Protein AF-A0A831LBG8-F1 (afdb_monomer_lite)

Radius of gyration: 13.11 Å; chains: 1; bounding box: 24×47×23 Å

pLDDT: mean 92.78, std 7.34, range [49.56, 97.25]

Structure (mmCIF, N/CA/C/O backbone):
data_AF-A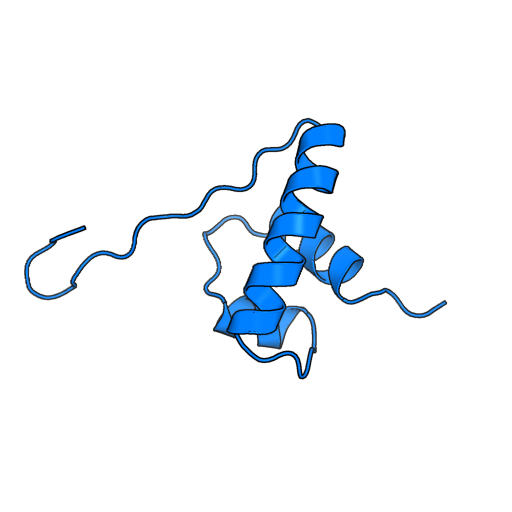0A831LBG8-F1
#
_entry.id   AF-A0A831LBG8-F1
#
loop_
_atom_site.group_PDB
_atom_site.id
_atom_site.type_symbol
_atom_site.label_atom_id
_atom_site.label_alt_id
_atom_site.label_comp_id
_atom_site.label_asym_id
_atom_site.label_entity_id
_atom_site.label_seq_id
_atom_site.pdbx_PDB_ins_code
_atom_site.Cartn_x
_atom_site.Cartn_y
_atom_site.Cartn_z
_atom_site.occupancy
_atom_site.B_iso_or_equiv
_atom_site.auth_seq_id
_atom_site.auth_comp_id
_atom_site.auth_asym_id
_atom_site.auth_atom_id
_atom_site.pdbx_PDB_model_num
ATOM 1 N N . MET A 1 1 ? -0.192 21.716 -10.319 1.00 49.56 1 MET A N 1
ATOM 2 C CA . MET A 1 1 ? 0.636 21.022 -9.316 1.00 49.56 1 MET A CA 1
ATOM 3 C C . MET A 1 1 ? 0.445 19.556 -9.587 1.00 49.56 1 MET A C 1
ATOM 5 O O . MET A 1 1 ? -0.693 19.105 -9.525 1.00 49.56 1 MET A O 1
ATOM 9 N N . ASP A 1 2 ? 1.507 18.875 -9.998 1.00 74.19 2 ASP A N 1
ATOM 10 C CA . ASP A 1 2 ? 1.447 17.438 -10.232 1.00 74.19 2 ASP A CA 1
ATOM 11 C C . ASP A 1 2 ? 1.204 16.728 -8.906 1.00 74.19 2 ASP A C 1
ATOM 13 O O . ASP A 1 2 ? 1.756 17.108 -7.871 1.00 74.19 2 ASP A O 1
ATOM 17 N N . GLU A 1 3 ? 0.329 15.730 -8.934 1.00 84.50 3 GLU A N 1
ATOM 18 C CA . GLU A 1 3 ? 0.058 14.908 -7.766 1.00 84.50 3 GLU A CA 1
ATOM 19 C C . GLU A 1 3 ? 1.345 14.197 -7.324 1.00 84.50 3 GLU A C 1
ATOM 21 O O . GLU A 1 3 ? 2.109 13.690 -8.148 1.00 84.50 3 GLU A O 1
ATOM 26 N N . THR A 1 4 ? 1.601 14.139 -6.021 1.00 93.06 4 THR A N 1
ATOM 27 C CA . THR A 1 4 ? 2.728 13.373 -5.480 1.00 93.06 4 THR A CA 1
ATOM 28 C C . THR A 1 4 ? 2.437 11.870 -5.533 1.00 93.06 4 THR A C 1
ATOM 30 O O . THR A 1 4 ? 1.284 11.439 -5.507 1.00 93.06 4 THR A O 1
ATOM 33 N N . VAL A 1 5 ? 3.479 11.030 -5.533 1.00 93.88 5 VAL A N 1
ATOM 34 C CA . VAL A 1 5 ? 3.314 9.561 -5.476 1.00 93.88 5 VAL A CA 1
ATOM 35 C C . VAL A 1 5 ? 2.460 9.140 -4.272 1.00 93.88 5 VAL A C 1
ATOM 37 O O . VAL A 1 5 ? 1.607 8.264 -4.384 1.00 93.88 5 VAL A O 1
ATOM 40 N N . ARG A 1 6 ? 2.627 9.812 -3.128 1.00 94.38 6 ARG A N 1
ATOM 41 C CA . ARG A 1 6 ? 1.864 9.547 -1.902 1.00 94.38 6 ARG A CA 1
ATOM 42 C C . ARG A 1 6 ? 0.372 9.826 -2.051 1.00 94.38 6 ARG A C 1
ATOM 44 O O . ARG A 1 6 ? -0.445 9.047 -1.565 1.00 94.38 6 ARG A O 1
ATOM 51 N N . GLU A 1 7 ? 0.014 10.931 -2.693 1.00 94.81 7 GLU A N 1
ATOM 52 C CA . GLU A 1 7 ? -1.387 11.267 -2.954 1.00 94.81 7 GLU A CA 1
ATOM 53 C C . GLU A 1 7 ? -2.012 10.243 -3.909 1.00 94.81 7 GLU A C 1
ATOM 55 O O . GLU A 1 7 ? -3.076 9.698 -3.595 1.00 94.81 7 GLU A O 1
ATOM 60 N N . ARG A 1 8 ? -1.290 9.857 -4.975 1.00 96.44 8 ARG A N 1
ATOM 61 C CA . ARG A 1 8 ? -1.733 8.793 -5.893 1.00 96.44 8 ARG A CA 1
ATOM 62 C C . ARG A 1 8 ? -1.918 7.453 -5.185 1.00 96.44 8 ARG A C 1
ATOM 64 O O . ARG A 1 8 ? -2.919 6.776 -5.423 1.00 96.44 8 ARG A O 1
ATOM 71 N N . LEU A 1 9 ? -1.009 7.083 -4.278 1.00 97.12 9 LEU A N 1
ATOM 72 C CA . LEU A 1 9 ? -1.131 5.882 -3.443 1.00 97.12 9 LEU A CA 1
ATOM 73 C C . LEU A 1 9 ? -2.401 5.916 -2.590 1.00 97.12 9 LEU A C 1
ATOM 75 O O . LEU A 1 9 ? -3.156 4.948 -2.586 1.00 97.12 9 LEU A O 1
ATOM 79 N N . ILE A 1 10 ? -2.668 7.028 -1.900 1.00 96.50 10 ILE A N 1
ATOM 80 C CA . ILE A 1 10 ? -3.872 7.183 -1.070 1.00 96.50 10 ILE A CA 1
ATOM 81 C C . ILE A 1 10 ? -5.137 7.032 -1.918 1.00 96.50 10 ILE A C 1
ATOM 83 O O . ILE A 1 10 ? -6.018 6.253 -1.553 1.00 96.50 10 ILE A O 1
ATOM 87 N N . LYS A 1 11 ? -5.227 7.731 -3.056 1.00 96.44 11 LYS A N 1
ATOM 88 C CA . LYS A 1 11 ? -6.392 7.638 -3.949 1.00 96.44 11 LYS A CA 1
ATOM 89 C C . LYS A 1 11 ? -6.595 6.218 -4.473 1.00 96.44 11 LYS A C 1
ATOM 91 O O . LYS A 1 11 ? -7.712 5.710 -4.426 1.00 96.44 11 LYS A O 1
ATOM 96 N N . THR A 1 12 ? -5.519 5.570 -4.915 1.00 97.12 12 THR A N 1
ATOM 97 C CA . THR A 1 12 ? -5.551 4.196 -5.438 1.00 97.12 12 THR A CA 1
ATOM 98 C C . THR A 1 12 ? -6.025 3.207 -4.374 1.00 97.12 12 THR A C 1
ATOM 100 O O . THR A 1 12 ? -6.896 2.382 -4.641 1.00 97.12 12 THR A O 1
ATOM 103 N N . LEU A 1 13 ? -5.509 3.318 -3.146 1.00 96.62 13 LEU A N 1
ATOM 104 C CA . LEU A 1 13 ? -5.890 2.442 -2.036 1.00 96.62 13 LEU A CA 1
ATOM 105 C C . LEU A 1 13 ? -7.346 2.645 -1.601 1.00 96.62 13 LEU A C 1
ATOM 107 O O . LEU A 1 13 ? -8.026 1.665 -1.323 1.00 96.62 13 LEU A O 1
ATOM 111 N N . LEU A 1 14 ? -7.838 3.888 -1.568 1.00 96.06 14 LEU A N 1
ATOM 112 C CA . LEU A 1 14 ? -9.234 4.183 -1.218 1.00 96.06 14 LEU A CA 1
ATOM 113 C C . LEU A 1 14 ? -10.227 3.748 -2.306 1.00 96.06 14 LEU A C 1
ATOM 115 O O . LEU A 1 14 ? -11.369 3.420 -1.992 1.00 96.06 14 LEU A O 1
ATOM 119 N N . ALA A 1 15 ? -9.812 3.758 -3.575 1.00 96.31 15 ALA A N 1
ATOM 120 C CA . ALA A 1 15 ? -10.641 3.324 -4.697 1.00 96.31 15 ALA A CA 1
ATOM 121 C C . ALA A 1 15 ? -10.667 1.795 -4.879 1.00 96.31 15 ALA A C 1
ATOM 123 O O . ALA A 1 15 ? -11.600 1.265 -5.488 1.00 96.31 15 ALA A O 1
ATOM 124 N N . SER A 1 16 ? -9.655 1.082 -4.374 1.00 95.62 16 SER A N 1
ATOM 125 C CA . SER A 1 16 ? -9.557 -0.368 -4.533 1.00 95.62 16 SER A CA 1
ATOM 126 C C . SER A 1 16 ? -10.536 -1.113 -3.628 1.00 95.62 16 SER A C 1
ATOM 128 O O . SER A 1 16 ? -10.639 -0.846 -2.433 1.00 95.62 16 SER A O 1
ATOM 130 N N . LYS A 1 17 ? -11.224 -2.109 -4.194 1.00 93.56 17 LYS A N 1
ATOM 131 C CA . LYS A 1 17 ? -12.095 -3.035 -3.447 1.00 93.56 17 LYS A CA 1
ATOM 132 C C . LYS A 1 17 ? -11.386 -4.324 -3.031 1.00 93.56 17 LYS A C 1
ATOM 134 O O . LYS A 1 17 ? -11.932 -5.087 -2.243 1.00 93.56 17 LYS A O 1
ATOM 139 N N . GLU A 1 18 ? -10.188 -4.560 -3.558 1.00 93.94 18 GLU A N 1
ATOM 140 C CA . GLU A 1 18 ? -9.388 -5.758 -3.309 1.00 93.94 18 GLU A CA 1
ATOM 141 C C . GLU A 1 18 ? -7.965 -5.383 -2.864 1.00 93.94 18 GLU A C 1
ATOM 143 O O . GLU A 1 18 ? -7.484 -4.286 -3.180 1.00 93.94 18 GLU A O 1
ATOM 148 N N . PRO A 1 19 ? -7.263 -6.270 -2.133 1.00 94.38 19 PRO A N 1
ATOM 149 C CA . PRO A 1 19 ? -5.859 -6.066 -1.803 1.00 94.38 19 PRO A CA 1
ATOM 150 C C . PRO A 1 19 ? -5.001 -5.920 -3.065 1.00 94.38 19 PRO A C 1
ATOM 152 O O . PRO A 1 19 ? -5.080 -6.738 -3.981 1.00 94.38 19 PRO A O 1
ATOM 155 N N . LEU A 1 20 ? -4.142 -4.903 -3.088 1.00 95.88 20 LEU A N 1
ATOM 156 C CA . LEU A 1 20 ? -3.196 -4.669 -4.175 1.00 95.88 20 LEU A CA 1
ATOM 157 C C . LEU A 1 20 ? -1.799 -5.132 -3.768 1.00 95.88 20 LEU A C 1
ATOM 159 O O . LEU A 1 20 ? -1.326 -4.857 -2.665 1.00 95.88 20 LEU A O 1
ATOM 163 N N . THR A 1 21 ? -1.118 -5.813 -4.682 1.00 95.75 21 THR A N 1
ATOM 164 C CA . THR A 1 21 ? 0.309 -6.113 -4.535 1.00 95.75 21 THR A CA 1
ATOM 165 C C . THR A 1 21 ? 1.152 -4.856 -4.750 1.00 95.75 21 THR A C 1
ATOM 167 O O . THR A 1 21 ? 0.736 -3.918 -5.431 1.00 95.75 21 THR A O 1
ATOM 170 N N . VAL A 1 22 ? 2.380 -4.858 -4.226 1.00 94.88 22 VAL A N 1
ATOM 171 C CA . VAL A 1 22 ? 3.331 -3.746 -4.401 1.00 94.88 22 VAL A CA 1
ATOM 172 C C . VAL A 1 22 ? 3.595 -3.435 -5.884 1.00 94.88 22 VAL A C 1
ATOM 174 O O . VAL A 1 22 ? 3.664 -2.274 -6.268 1.00 94.88 22 VAL A O 1
ATOM 177 N N . TYR A 1 23 ? 3.636 -4.460 -6.741 1.00 95.62 23 TYR A N 1
ATOM 178 C CA . TYR A 1 23 ? 3.836 -4.297 -8.184 1.00 95.62 23 TYR A CA 1
ATOM 179 C C . TYR A 1 23 ? 2.604 -3.718 -8.889 1.00 95.62 23 TYR A C 1
ATOM 181 O O . TYR A 1 23 ? 2.742 -2.892 -9.786 1.00 95.62 23 TYR A O 1
ATOM 189 N N . GLN A 1 24 ? 1.392 -4.103 -8.471 1.00 96.94 24 GLN A N 1
ATOM 190 C CA . GLN A 1 24 ? 0.169 -3.473 -8.981 1.00 96.94 24 GLN A CA 1
ATOM 191 C C . GLN A 1 24 ? 0.103 -2.002 -8.576 1.00 96.94 24 GLN A C 1
ATOM 193 O O . GLN A 1 24 ? -0.219 -1.164 -9.411 1.00 96.94 24 GLN A O 1
ATOM 198 N N . LEU A 1 25 ? 0.443 -1.681 -7.322 1.00 96.94 25 LEU A N 1
ATOM 199 C CA . LEU A 1 25 ? 0.514 -0.296 -6.861 1.00 96.94 25 LEU A CA 1
ATOM 200 C C . LEU A 1 25 ? 1.505 0.510 -7.699 1.00 96.94 25 LEU A C 1
ATOM 202 O O . LEU A 1 25 ? 1.150 1.596 -8.135 1.00 96.94 25 LEU A O 1
ATOM 206 N N . GLN A 1 26 ? 2.692 -0.034 -7.978 1.00 96.69 26 GLN A N 1
ATOM 207 C CA . GLN A 1 26 ? 3.711 0.634 -8.789 1.00 96.69 26 GLN A CA 1
ATOM 208 C C . GLN A 1 26 ? 3.186 1.041 -10.178 1.00 96.69 26 GLN A C 1
ATOM 210 O O . GLN A 1 26 ? 3.401 2.173 -10.608 1.00 96.69 26 GLN A O 1
ATOM 215 N N . ILE A 1 27 ? 2.450 0.144 -10.843 1.00 96.44 27 ILE A N 1
ATOM 216 C CA . ILE A 1 27 ? 1.832 0.404 -12.152 1.00 96.44 27 ILE A CA 1
ATOM 217 C C . ILE A 1 27 ? 0.709 1.441 -12.028 1.00 96.44 27 ILE A C 1
ATOM 219 O O . ILE A 1 27 ? 0.672 2.399 -12.791 1.00 96.44 27 ILE A O 1
ATOM 223 N N . LEU A 1 28 ? -0.197 1.269 -11.060 1.00 96.25 28 LEU A N 1
ATOM 224 C CA . LEU A 1 28 ? -1.380 2.123 -10.897 1.00 96.25 28 LEU A CA 1
ATOM 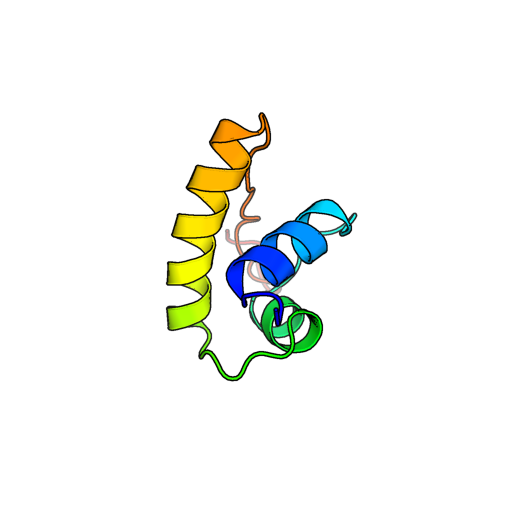225 C C . LEU A 1 28 ? -1.038 3.562 -10.498 1.00 96.25 28 LEU A C 1
ATOM 227 O O . LEU A 1 28 ? -1.765 4.482 -10.859 1.00 96.25 28 LEU A O 1
ATOM 231 N N . VAL A 1 29 ? 0.046 3.761 -9.745 1.00 95.69 29 VAL A N 1
ATOM 232 C CA . VAL A 1 29 ? 0.499 5.095 -9.323 1.00 95.69 29 VAL A CA 1
ATOM 233 C C . VAL A 1 29 ? 1.577 5.675 -10.235 1.00 95.69 29 VAL A C 1
ATOM 235 O O . VAL A 1 29 ? 2.123 6.728 -9.901 1.00 95.69 29 VAL A O 1
ATOM 238 N N . GLU A 1 30 ? 1.883 5.007 -11.352 1.00 95.69 30 GLU A N 1
ATOM 239 C CA . GLU A 1 30 ? 2.835 5.460 -12.373 1.00 95.69 30 GLU A CA 1
ATOM 240 C C . GLU A 1 30 ? 4.144 5.953 -11.737 1.00 95.69 30 GLU A C 1
ATOM 242 O O . GLU A 1 30 ? 4.488 7.139 -11.773 1.00 95.69 30 GLU A O 1
ATOM 247 N N . THR A 1 31 ? 4.829 5.053 -11.027 1.00 94.88 31 THR A N 1
ATOM 248 C CA . THR A 1 31 ? 6.057 5.388 -10.305 1.00 9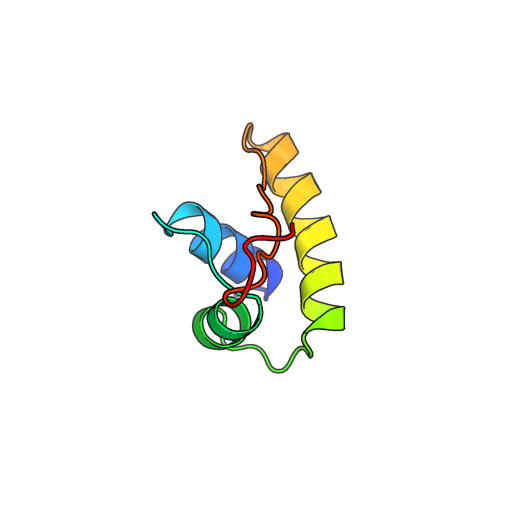4.88 31 THR A CA 1
ATOM 249 C C . THR A 1 31 ? 7.212 4.456 -10.641 1.00 94.88 31 THR A C 1
ATOM 251 O O . THR A 1 31 ? 7.051 3.246 -10.783 1.00 94.88 31 THR A O 1
ATOM 254 N N . GLU A 1 32 ? 8.405 5.039 -10.692 1.00 95.44 32 GLU A N 1
ATOM 255 C CA . GLU A 1 32 ? 9.674 4.329 -10.869 1.00 95.44 32 GLU A CA 1
ATOM 256 C C . GLU A 1 32 ? 10.281 3.863 -9.532 1.00 95.44 32 GLU A C 1
ATOM 258 O O . GLU A 1 32 ? 11.372 3.291 -9.512 1.00 95.44 32 GLU A O 1
ATOM 263 N N . LEU A 1 33 ? 9.593 4.102 -8.403 1.00 95.56 33 LEU A N 1
ATOM 264 C CA . LEU A 1 33 ? 10.032 3.617 -7.095 1.00 95.56 33 LEU A CA 1
ATOM 265 C C . LEU A 1 33 ? 10.141 2.094 -7.097 1.00 95.56 33 LEU A C 1
ATOM 267 O O . LEU A 1 33 ? 9.226 1.374 -7.505 1.00 95.56 33 LEU A O 1
ATOM 271 N N . LYS A 1 34 ? 11.252 1.594 -6.567 1.00 96.12 34 LYS A N 1
ATOM 272 C CA . LYS A 1 34 ? 11.461 0.168 -6.347 1.00 96.12 34 LYS A CA 1
ATOM 273 C C . LYS A 1 34 ? 10.531 -0.326 -5.236 1.00 96.12 34 LYS A C 1
ATOM 275 O O . LYS A 1 34 ? 10.133 0.453 -4.369 1.00 96.12 34 LYS A O 1
ATOM 280 N N . PRO A 1 35 ? 10.253 -1.642 -5.165 1.00 94.81 35 PRO A N 1
ATOM 281 C CA . PRO A 1 35 ? 9.349 -2.189 -4.155 1.00 94.81 35 PRO A CA 1
ATOM 282 C C . PRO A 1 35 ? 9.669 -1.772 -2.712 1.00 94.81 35 PRO A C 1
ATOM 284 O O . PRO A 1 35 ? 8.750 -1.463 -1.963 1.00 94.81 35 PRO A O 1
ATOM 287 N N . HIS A 1 36 ? 10.949 -1.718 -2.321 1.00 95.31 36 HIS A N 1
ATOM 288 C CA . HIS A 1 36 ? 11.344 -1.303 -0.967 1.00 95.31 36 HIS A CA 1
ATOM 289 C C . HIS A 1 36 ? 11.042 0.177 -0.682 1.00 95.31 36 HIS A C 1
ATOM 291 O O . HIS A 1 36 ? 10.510 0.482 0.379 1.00 95.31 36 HIS A O 1
ATOM 297 N N . GLU A 1 37 ? 11.286 1.070 -1.643 1.00 96.50 37 GLU A N 1
ATOM 298 C CA . GLU A 1 37 ? 10.949 2.497 -1.541 1.00 96.50 37 GLU A CA 1
ATOM 299 C C . GLU A 1 37 ? 9.426 2.689 -1.474 1.00 96.50 37 GLU A C 1
ATOM 301 O O . GLU A 1 37 ? 8.917 3.525 -0.729 1.00 96.50 37 GLU A O 1
ATOM 306 N N . LEU A 1 38 ? 8.666 1.857 -2.196 1.00 95.75 38 LEU A N 1
ATOM 307 C CA . LEU A 1 38 ? 7.207 1.886 -2.129 1.00 95.75 38 LEU A CA 1
ATOM 308 C C . LEU A 1 38 ? 6.685 1.439 -0.756 1.00 95.75 38 LEU A C 1
ATOM 310 O O . LEU A 1 38 ? 5.722 2.016 -0.257 1.00 95.75 38 LEU A O 1
ATOM 314 N N . TYR A 1 39 ? 7.323 0.455 -0.112 1.00 94.81 39 TYR A N 1
ATOM 315 C CA . TYR A 1 39 ? 6.998 0.085 1.270 1.00 94.81 39 TYR A CA 1
ATOM 316 C C . TYR A 1 39 ? 7.276 1.224 2.263 1.00 94.81 39 TYR A C 1
ATOM 318 O O . TYR A 1 39 ? 6.478 1.429 3.180 1.00 94.81 39 TYR A O 1
ATOM 326 N N . GLU A 1 40 ? 8.351 1.993 2.073 1.00 95.38 40 GLU A N 1
ATOM 327 C CA . GLU A 1 40 ? 8.633 3.184 2.886 1.00 95.38 40 GLU A CA 1
ATOM 328 C C . GLU A 1 40 ? 7.541 4.251 2.712 1.00 95.38 40 GLU A C 1
ATOM 330 O O . GLU A 1 40 ? 6.995 4.758 3.698 1.00 95.38 40 GLU A O 1
ATOM 335 N N . GLU A 1 41 ? 7.124 4.525 1.472 1.00 95.56 41 GLU A N 1
ATOM 336 C CA . GLU A 1 41 ? 6.002 5.431 1.210 1.00 95.56 41 GLU A CA 1
ATOM 337 C C . GLU A 1 41 ? 4.681 4.917 1.794 1.00 95.56 41 GLU A C 1
ATOM 339 O O . GLU A 1 41 ? 3.906 5.705 2.344 1.00 95.56 41 GLU A O 1
ATOM 344 N N . LEU A 1 42 ? 4.423 3.606 1.769 1.00 96.38 42 LEU A N 1
ATOM 345 C CA . LEU A 1 42 ? 3.232 3.020 2.392 1.00 96.38 42 LEU A CA 1
ATOM 346 C C . LEU A 1 42 ? 3.190 3.239 3.915 1.00 96.38 42 LEU A C 1
ATOM 348 O O . LEU A 1 42 ? 2.103 3.422 4.471 1.00 96.38 42 LEU A O 1
ATOM 352 N N . GLU A 1 43 ? 4.334 3.312 4.601 1.00 95.44 43 GLU A N 1
ATOM 353 C CA . GLU A 1 43 ? 4.377 3.659 6.029 1.00 95.44 43 GLU A CA 1
ATOM 354 C C . GLU A 1 43 ? 4.005 5.136 6.267 1.00 95.44 43 GLU A C 1
ATOM 356 O O . GLU A 1 43 ? 3.330 5.471 7.249 1.00 95.44 43 GLU A O 1
ATOM 361 N N . HIS A 1 44 ? 4.357 6.035 5.343 1.00 95.69 44 HIS A N 1
ATOM 362 C CA . HIS A 1 44 ? 3.873 7.417 5.369 1.00 95.69 44 HIS A CA 1
ATOM 363 C C . HIS A 1 44 ? 2.371 7.502 5.072 1.00 95.69 44 HIS A C 1
ATOM 365 O O . HIS A 1 44 ? 1.632 8.173 5.801 1.00 95.69 44 HIS A O 1
ATOM 371 N N . VAL A 1 45 ? 1.901 6.781 4.052 1.00 96.75 45 VAL A N 1
ATOM 372 C CA . VAL A 1 45 ? 0.482 6.686 3.680 1.00 96.75 45 VAL A CA 1
ATOM 373 C C . VAL A 1 45 ? -0.356 6.185 4.853 1.00 96.75 45 VAL A C 1
ATOM 375 O O . VAL A 1 45 ? -1.379 6.787 5.176 1.00 96.75 45 VAL A O 1
ATOM 378 N N . LYS A 1 46 ? 0.101 5.148 5.561 1.00 97.25 46 LYS A N 1
ATOM 379 C CA . LYS A 1 46 ? -0.557 4.597 6.753 1.00 97.25 46 LYS A CA 1
ATOM 380 C C . LYS A 1 46 ? -0.802 5.653 7.830 1.00 97.25 46 LYS A C 1
ATOM 382 O O . LYS A 1 46 ? -1.890 5.694 8.406 1.00 97.25 46 LYS A O 1
ATOM 387 N N . LYS A 1 47 ? 0.175 6.526 8.103 1.00 95.81 47 LYS A N 1
ATOM 388 C CA . LYS A 1 47 ? 0.027 7.621 9.083 1.00 95.81 47 LYS A CA 1
ATOM 389 C C . LYS A 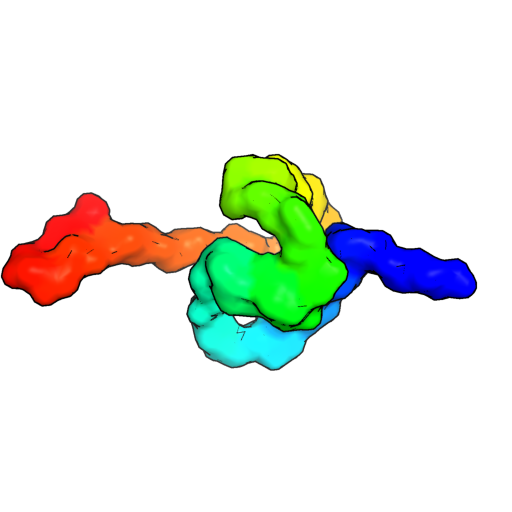1 47 ? -1.038 8.623 8.644 1.00 95.81 47 LYS A C 1
ATOM 391 O O . LYS A 1 47 ? -1.831 9.066 9.475 1.00 95.81 47 LYS A O 1
ATOM 396 N N . THR A 1 48 ? -1.074 8.957 7.357 1.00 95.44 48 THR A N 1
ATOM 397 C CA . THR A 1 48 ? -2.077 9.865 6.787 1.00 95.44 48 THR A CA 1
ATOM 398 C C . THR A 1 48 ? -3.474 9.252 6.830 1.00 95.44 48 THR A C 1
ATOM 400 O O . THR A 1 48 ? -4.385 9.867 7.376 1.00 95.44 48 THR A O 1
ATOM 403 N N . LEU A 1 49 ? -3.635 8.015 6.355 1.00 96.31 49 LEU A N 1
ATOM 404 C CA . LEU A 1 49 ? -4.903 7.282 6.391 1.00 96.31 49 LEU A CA 1
ATOM 405 C C . LEU A 1 49 ? -5.444 7.155 7.820 1.00 96.31 49 LEU A C 1
ATOM 407 O O . LEU A 1 49 ? -6.622 7.418 8.048 1.00 96.31 49 LEU A O 1
ATOM 411 N N . LYS A 1 50 ? -4.572 6.875 8.799 1.00 96.88 50 LYS A N 1
ATOM 412 C CA . LYS A 1 50 ? -4.948 6.824 10.219 1.00 96.88 50 LYS A CA 1
ATOM 413 C C . LYS A 1 50 ? -5.551 8.138 10.720 1.00 96.88 50 LYS A C 1
ATOM 415 O O . LYS A 1 50 ? -6.532 8.108 11.457 1.00 96.88 50 LYS A O 1
ATOM 420 N N . ARG A 1 51 ? -4.995 9.289 10.325 1.00 95.81 51 ARG A N 1
ATOM 421 C CA . ARG A 1 51 ? -5.540 10.615 10.686 1.00 95.81 51 ARG A CA 1
ATOM 422 C C . ARG A 1 51 ? -6.901 10.888 10.043 1.00 95.81 51 ARG A C 1
ATOM 424 O O . ARG A 1 51 ? -7.676 11.655 10.597 1.00 95.81 51 ARG A O 1
ATOM 431 N N . LEU A 1 52 ? -7.184 10.252 8.908 1.00 94.69 52 LEU A N 1
ATOM 432 C CA . LEU A 1 52 ? -8.457 10.340 8.188 1.00 94.69 52 LEU A CA 1
ATOM 433 C C . LEU A 1 52 ? -9.498 9.307 8.663 1.00 94.69 52 LEU A C 1
ATOM 435 O O . LEU A 1 52 ? -10.581 9.241 8.094 1.00 94.69 52 LEU A O 1
ATOM 439 N N . GLY A 1 53 ? -9.187 8.498 9.682 1.00 96.50 53 GLY A N 1
ATOM 440 C CA . GLY A 1 53 ? -10.093 7.469 10.205 1.00 96.50 53 GLY A CA 1
ATOM 441 C C . GLY A 1 53 ? -10.035 6.125 9.470 1.00 96.50 53 GLY A C 1
ATOM 442 O O . GLY A 1 53 ? -10.838 5.242 9.759 1.00 96.50 53 GLY A O 1
ATOM 443 N N . TYR A 1 54 ? -9.077 5.940 8.560 1.00 96.62 54 TYR A N 1
ATOM 444 C CA . TYR A 1 54 ? -8.856 4.683 7.843 1.00 96.62 54 TYR A CA 1
ATOM 445 C C . TYR A 1 54 ? -7.722 3.858 8.464 1.00 96.62 54 TYR A C 1
ATOM 447 O O . TYR A 1 54 ? -6.827 4.380 9.132 1.00 96.62 54 TYR A O 1
ATOM 455 N N . ARG A 1 55 ? -7.715 2.551 8.190 1.00 95.62 55 ARG A N 1
ATO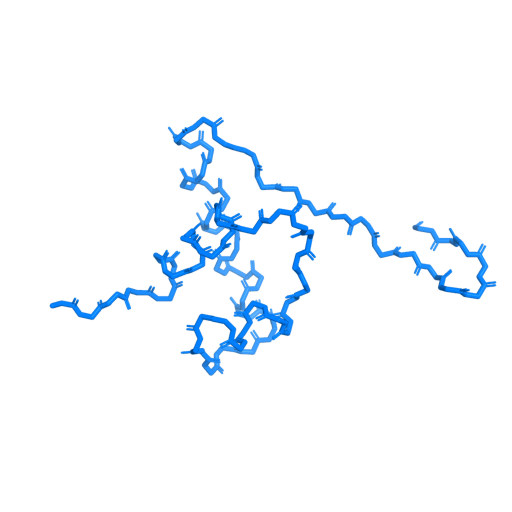M 456 C CA . ARG A 1 55 ? -6.614 1.640 8.527 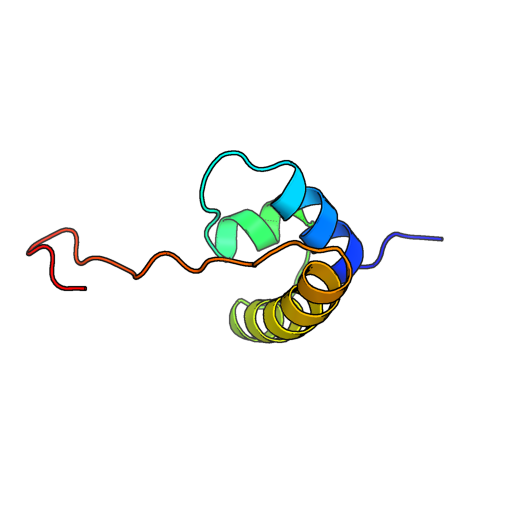1.00 95.62 55 ARG A CA 1
ATOM 457 C C . ARG A 1 55 ? -6.100 0.979 7.253 1.00 95.62 55 ARG A C 1
ATOM 459 O O . ARG A 1 55 ? -6.887 0.427 6.495 1.00 95.62 55 ARG A O 1
ATOM 466 N N . LEU A 1 56 ? -4.787 1.038 7.034 1.00 96.00 56 LEU A N 1
ATOM 467 C CA . LEU A 1 56 ? -4.136 0.297 5.957 1.00 96.00 56 LEU A CA 1
ATOM 468 C C . LEU A 1 56 ? -3.883 -1.140 6.419 1.00 96.00 56 LEU A C 1
ATOM 470 O O . LEU A 1 56 ? -3.161 -1.347 7.395 1.00 96.00 56 LEU A O 1
ATOM 474 N N . GLU A 1 57 ? -4.482 -2.102 5.723 1.00 94.00 57 GLU A N 1
ATOM 475 C CA . GLU A 1 57 ? -4.335 -3.532 5.995 1.00 94.00 57 GLU A CA 1
ATOM 476 C C . GLU A 1 57 ? -3.292 -4.164 5.084 1.00 94.00 57 GLU A C 1
ATOM 478 O O . GLU A 1 57 ? -3.289 -3.930 3.875 1.00 94.00 57 GLU A O 1
ATOM 483 N N . MET A 1 58 ? -2.450 -5.022 5.657 1.00 91.44 58 MET A N 1
ATOM 484 C CA . MET A 1 58 ? -1.592 -5.918 4.888 1.00 91.44 58 MET A CA 1
ATOM 485 C C . MET A 1 58 ? -2.107 -7.341 5.035 1.00 91.44 58 MET A C 1
ATOM 487 O O . MET A 1 58 ? -2.162 -7.879 6.139 1.00 91.44 58 MET A O 1
ATOM 491 N N . VAL A 1 59 ? -2.468 -7.952 3.908 1.00 89.88 59 VAL A N 1
ATOM 492 C CA . VAL A 1 59 ? -2.844 -9.364 3.874 1.00 89.88 59 VAL A CA 1
ATOM 493 C C . VAL A 1 59 ? -1.560 -10.197 3.911 1.00 89.88 59 VAL A C 1
ATOM 495 O O . VAL A 1 59 ? -0.692 -9.982 3.059 1.00 89.88 59 VAL A O 1
ATOM 498 N N . PRO A 1 60 ? -1.404 -11.121 4.878 1.00 85.31 60 PRO A N 1
ATOM 499 C CA . PRO A 1 60 ? -0.213 -11.952 4.966 1.00 85.31 60 PRO A CA 1
ATOM 500 C C . PRO A 1 60 ? -0.055 -12.791 3.699 1.00 85.31 60 PRO A C 1
ATOM 502 O O . PRO A 1 60 ? -1.027 -13.310 3.140 1.00 85.31 60 PRO A O 1
ATOM 505 N N . ALA A 1 61 ? 1.188 -12.923 3.243 1.00 84.81 61 ALA A N 1
ATOM 506 C CA . ALA A 1 61 ? 1.500 -13.798 2.128 1.00 84.81 61 ALA A CA 1
ATOM 507 C C . ALA A 1 61 ? 1.233 -15.249 2.541 1.00 84.81 61 ALA A C 1
ATOM 509 O O . ALA A 1 61 ? 1.667 -15.680 3.599 1.00 84.81 61 ALA A O 1
ATOM 510 N N . ALA A 1 62 ? 0.540 -16.006 1.694 1.00 85.06 62 ALA A N 1
ATOM 511 C CA . ALA A 1 62 ? 0.314 -17.429 1.910 1.00 85.06 62 ALA A CA 1
ATOM 512 C C . ALA A 1 62 ? 1.066 -18.244 0.856 1.00 85.06 62 ALA A C 1
ATOM 514 O O . ALA A 1 62 ? 1.011 -17.949 -0.344 1.00 85.06 62 ALA A O 1
ATOM 515 N N . CYS A 1 63 ? 1.745 -19.306 1.284 1.00 87.56 63 CYS A N 1
ATOM 516 C CA . CYS A 1 63 ? 2.357 -20.251 0.365 1.00 87.56 63 CYS A CA 1
ATOM 517 C C . CYS A 1 63 ? 1.269 -20.984 -0.429 1.00 87.56 63 CYS A C 1
ATOM 519 O O . CYS A 1 63 ? 0.504 -21.766 0.129 1.00 87.56 63 CYS A O 1
ATOM 521 N N . LYS A 1 64 ? 1.240 -20.816 -1.755 1.00 84.25 64 LYS A N 1
ATOM 522 C CA . LYS A 1 64 ? 0.255 -21.494 -2.621 1.00 84.25 64 LYS A CA 1
ATOM 523 C C . LYS A 1 64 ? 0.368 -23.025 -2.608 1.00 84.25 64 LYS A C 1
ATOM 525 O O . LYS A 1 64 ? -0.571 -23.701 -3.005 1.00 84.25 64 LYS A O 1
ATOM 530 N N . LYS A 1 65 ? 1.514 -23.570 -2.179 1.00 90.62 65 LYS A N 1
ATOM 531 C CA . LYS A 1 65 ? 1.762 -25.018 -2.119 1.00 90.62 65 LYS A CA 1
ATOM 532 C C . LYS A 1 65 ? 1.218 -25.664 -0.844 1.00 90.62 65 LYS A C 1
ATOM 534 O O . LYS A 1 65 ? 0.720 -26.779 -0.914 1.00 90.62 65 LYS A O 1
ATOM 539 N N . CYS A 1 66 ? 1.363 -25.012 0.311 1.00 89.25 66 CYS A N 1
ATOM 540 C CA . CYS A 1 66 ? 1.044 -25.624 1.610 1.00 89.25 66 CYS A CA 1
ATOM 541 C C . CYS A 1 66 ? 0.185 -24.762 2.544 1.00 89.25 66 CYS A C 1
ATOM 543 O O . CYS A 1 66 ? -0.158 -25.221 3.626 1.00 89.25 66 CYS A O 1
ATOM 545 N N . GLY A 1 67 ? -0.156 -23.532 2.162 1.00 79.69 67 GLY A N 1
ATOM 546 C CA . GLY A 1 67 ? -0.989 -22.634 2.964 1.00 79.69 67 GLY A CA 1
ATOM 547 C C . GLY A 1 67 ? -0.287 -21.997 4.165 1.00 79.69 67 GLY A C 1
ATOM 548 O O . GLY A 1 67 ? -0.945 -21.300 4.925 1.00 79.69 67 GLY A O 1
ATOM 549 N N . TYR A 1 68 ? 1.025 -22.207 4.336 1.00 83.25 68 TYR A N 1
ATOM 550 C CA . TYR A 1 68 ? 1.799 -21.557 5.396 1.00 83.25 68 TYR A CA 1
ATOM 551 C C . TYR A 1 68 ? 1.789 -20.032 5.209 1.00 83.25 68 TYR A C 1
ATOM 553 O O . TYR A 1 68 ? 2.075 -19.559 4.102 1.00 83.25 68 TYR A O 1
ATOM 561 N N . GLN A 1 69 ? 1.435 -19.310 6.274 1.00 73.88 69 GLN A N 1
ATOM 562 C CA . GLN A 1 69 ? 1.365 -17.849 6.364 1.00 73.88 69 GLN A CA 1
ATOM 563 C C . GLN A 1 69 ? 2.436 -17.326 7.317 1.00 73.88 69 GLN A C 1
ATOM 565 O O . GLN A 1 69 ? 2.666 -17.995 8.350 1.00 73.88 69 GLN A O 1
#

Foldseek 3Di:
DDDDLLNQLLVVVVPDPDDDDLVRSCVSSVDPDDSVVSVVSVVVSQVVLVVVVHHDDDDDDADPVPRRD

Sequence (69 aa):
MDETVRERLIKTLLASKEPLTVYQLQILVETELKPHELYEELEHVKKTLKRLGYRLEMVPAACKKCGYQ

Secondary structure (DSSP, 8-state):
-PPPHHHHHHHHHHH-SSPPPHHHHHHHTT----HHHHHHHHHHHHHHHHHTT-----PPP--TTT---